Protein AF-A0A150MU20-F1 (afdb_monomer)

Foldseek 3Di:
DDDDDDDDDDDDDDDDPPPDPPDDDPDPDDDDDDDPPDLCQALLNLLCVLCDDDCPDQSVLQNVQLVVDPPQPSSDPDPVVNLVCCVVPVPSHPDVVSVVVSNVVSVLVVDPVND

Mean predicted aligned error: 13.93 Å

Sequence (115 aa):
MKKALVAYDGNTRGKKRLHKPFGAHYNSNKEKGKGWGNMEKTFYRYLLRFRYGHAEDPIVRFANGAYADHSFPKGSVDYEELSGYLELNGDYLESMAVFDELWEQFVYEASPRAR

pLDDT: mean 75.55, std 24.15, range [34.91, 98.31]

Nearest PDB structures (foldseek):
  2o6k-assembly2_B  TM=9.057E-01  e=4.247E-03  Staphylococcus aureus subsp. aureus MW2

Radius of gyration: 22.68 Å; Cα contacts (8 Å, |Δi|>4): 73; chains: 1; bounding box: 30×53×79 Å

Structure (mmCIF, N/CA/C/O backbone):
data_AF-A0A150MU20-F1
#
_entry.id   AF-A0A150MU20-F1
#
loop_
_atom_site.group_PDB
_atom_site.id
_atom_site.type_symbol
_atom_site.label_atom_id
_atom_site.label_alt_id
_atom_site.label_comp_id
_atom_site.label_asym_id
_atom_site.label_entity_id
_atom_site.label_seq_id
_atom_site.pdbx_PDB_ins_code
_atom_site.Cartn_x
_atom_site.Cartn_y
_atom_site.Cartn_z
_atom_site.occupancy
_atom_site.B_iso_or_equiv
_atom_site.auth_seq_id
_atom_site.auth_comp_id
_atom_site.auth_asym_id
_atom_site.auth_atom_id
_atom_site.pdbx_PDB_model_num
ATOM 1 N N . MET A 1 1 ? 10.312 -34.654 68.360 1.00 48.34 1 MET A N 1
ATOM 2 C CA . MET A 1 1 ? 11.066 -33.393 68.172 1.00 48.34 1 MET A CA 1
ATOM 3 C C . MET A 1 1 ? 10.520 -32.692 66.936 1.00 48.34 1 MET A C 1
ATOM 5 O O . MET A 1 1 ? 10.419 -33.331 65.900 1.00 48.34 1 MET A O 1
ATOM 9 N N . LYS A 1 2 ? 10.090 -31.432 67.062 1.00 41.69 2 LYS A N 1
ATOM 10 C CA . LYS A 1 2 ? 9.568 -30.608 65.960 1.00 41.69 2 LYS A CA 1
ATOM 11 C C . LYS A 1 2 ? 10.751 -30.024 65.173 1.00 41.69 2 LYS A C 1
ATOM 13 O O . LYS A 1 2 ? 11.633 -29.438 65.794 1.00 41.69 2 LYS A O 1
ATOM 18 N N . LYS A 1 3 ? 10.759 -30.141 63.843 1.00 47.22 3 LYS A N 1
ATOM 19 C CA . LYS A 1 3 ? 11.536 -29.263 62.951 1.00 47.22 3 LYS A CA 1
ATOM 20 C C . LYS A 1 3 ? 10.582 -28.606 61.960 1.00 47.22 3 LYS A C 1
ATOM 22 O O . LYS A 1 3 ? 9.650 -29.238 61.473 1.00 47.22 3 LYS A O 1
ATOM 27 N N . ALA A 1 4 ? 10.794 -27.309 61.796 1.00 41.81 4 ALA A N 1
ATOM 28 C CA . ALA A 1 4 ? 9.933 -26.350 61.134 1.00 41.81 4 ALA A CA 1
ATOM 29 C C . ALA A 1 4 ? 10.277 -26.171 59.644 1.00 41.81 4 ALA A C 1
ATOM 31 O O . ALA A 1 4 ? 11.381 -26.496 59.218 1.00 41.81 4 ALA A O 1
ATOM 32 N N . LEU A 1 5 ? 9.280 -25.632 58.932 1.00 46.88 5 LEU A N 1
ATOM 33 C CA . LEU A 1 5 ? 9.270 -24.857 57.682 1.00 46.88 5 LEU A CA 1
ATOM 34 C C . LEU A 1 5 ? 10.549 -24.759 56.833 1.00 46.88 5 LEU A C 1
ATOM 36 O O . LEU A 1 5 ? 11.527 -24.165 57.273 1.00 46.88 5 LEU A O 1
ATOM 40 N N . VAL A 1 6 ? 10.399 -25.075 55.538 1.00 47.00 6 VAL A N 1
ATOM 41 C CA . VAL A 1 6 ? 10.769 -24.176 54.426 1.00 47.00 6 VAL A CA 1
ATOM 42 C C . VAL A 1 6 ? 9.691 -24.277 53.333 1.00 47.00 6 VAL A C 1
ATOM 44 O O . VAL A 1 6 ? 9.186 -25.360 53.047 1.00 47.00 6 VAL A O 1
ATOM 47 N N . ALA A 1 7 ? 9.306 -23.120 52.795 1.00 44.34 7 ALA A N 1
ATOM 48 C CA . ALA A 1 7 ? 8.291 -22.890 51.769 1.00 44.34 7 ALA A CA 1
ATOM 49 C C . ALA A 1 7 ? 8.911 -22.687 50.363 1.00 44.34 7 ALA A C 1
ATOM 51 O O . ALA A 1 7 ? 10.126 -22.542 50.259 1.00 44.34 7 ALA A O 1
ATOM 52 N N . TYR A 1 8 ? 8.029 -22.551 49.354 1.00 34.91 8 TYR A N 1
ATOM 53 C CA . TYR A 1 8 ? 8.233 -22.178 47.931 1.00 34.91 8 TYR A CA 1
ATOM 54 C C . TYR A 1 8 ? 8.807 -23.248 46.994 1.00 34.91 8 TYR A C 1
ATOM 56 O O . TYR A 1 8 ? 9.685 -24.005 47.379 1.00 34.91 8 TYR A O 1
ATOM 64 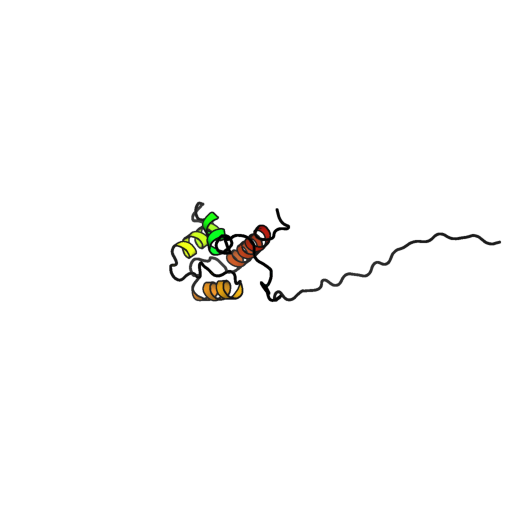N N . ASP A 1 9 ? 8.485 -23.307 45.700 1.00 46.94 9 ASP A N 1
ATOM 65 C CA . ASP A 1 9 ? 7.345 -22.991 44.805 1.00 46.94 9 ASP A CA 1
ATOM 66 C C . ASP A 1 9 ? 7.787 -23.604 43.455 1.00 46.94 9 ASP A C 1
ATOM 68 O O . ASP A 1 9 ? 8.983 -23.654 43.164 1.00 46.94 9 ASP A O 1
ATOM 72 N N . GLY A 1 10 ? 6.870 -24.112 42.635 1.00 40.47 10 GLY A N 1
ATOM 73 C CA . GLY A 1 10 ? 7.233 -24.748 41.368 1.00 40.47 10 GLY A CA 1
ATOM 74 C C . GLY A 1 10 ? 6.058 -25.204 40.514 1.00 40.47 10 GLY A C 1
ATOM 75 O O . GLY A 1 10 ? 6.081 -26.299 39.959 1.00 40.47 10 GLY A O 1
ATOM 76 N N . ASN A 1 11 ? 5.010 -24.387 40.401 1.00 43.25 11 ASN A N 1
ATOM 77 C CA . ASN A 1 11 ? 3.914 -24.618 39.460 1.00 43.25 11 ASN A CA 1
ATOM 78 C C . ASN A 1 11 ? 4.355 -24.339 38.005 1.00 43.25 11 ASN A C 1
ATOM 80 O O . ASN A 1 11 ? 4.277 -23.204 37.536 1.00 43.25 11 ASN A O 1
ATOM 84 N N . THR A 1 12 ? 4.758 -25.365 37.249 1.00 50.03 12 THR A N 1
ATOM 85 C CA . THR A 1 12 ? 4.950 -25.274 35.787 1.00 50.03 12 THR A CA 1
ATOM 86 C C . THR A 1 12 ? 3.716 -25.789 35.038 1.00 50.03 12 THR A C 1
ATOM 88 O O . THR A 1 12 ? 3.676 -26.889 34.494 1.00 50.03 12 THR A O 1
ATOM 91 N N . ARG A 1 13 ? 2.668 -24.957 34.969 1.00 44.56 13 ARG A N 1
ATOM 92 C CA . ARG A 1 13 ? 1.575 -25.157 34.002 1.00 44.56 13 ARG A CA 1
ATOM 93 C C . ARG A 1 13 ? 2.071 -24.833 32.596 1.00 44.56 13 ARG A C 1
ATOM 95 O O . ARG A 1 13 ? 2.351 -23.676 32.282 1.00 44.56 13 ARG A O 1
ATOM 102 N N . GLY A 1 14 ? 2.111 -25.859 31.747 1.00 46.97 14 GLY A N 1
ATOM 103 C CA . GLY A 1 14 ? 2.273 -25.726 30.304 1.00 46.97 14 GLY A CA 1
ATOM 104 C C . GLY A 1 14 ? 1.255 -24.740 29.730 1.00 46.97 14 GLY A C 1
ATOM 105 O O . GLY A 1 14 ? 0.041 -24.937 29.824 1.00 46.97 14 GLY A O 1
ATOM 106 N N . LYS A 1 15 ? 1.752 -23.649 29.146 1.00 50.53 15 LYS A N 1
ATOM 107 C CA . LYS A 1 15 ? 0.921 -22.671 28.448 1.00 50.53 15 LYS A CA 1
ATOM 108 C C . LYS A 1 15 ? 0.600 -23.214 27.057 1.00 50.53 15 LYS A C 1
ATOM 110 O O . LYS A 1 15 ? 1.450 -23.214 26.171 1.00 50.53 15 LYS A O 1
ATOM 115 N N . LYS A 1 16 ? -0.646 -23.662 26.871 1.00 50.94 16 LYS A N 1
ATOM 116 C CA . LYS A 1 16 ? -1.263 -23.823 25.548 1.00 50.94 16 LYS A CA 1
ATOM 117 C C . LYS A 1 16 ? -1.121 -22.496 24.793 1.00 50.94 16 LYS A C 1
ATOM 119 O O . LYS A 1 16 ? -1.538 -21.457 25.306 1.00 50.94 16 LYS A O 1
ATOM 124 N N . ARG A 1 17 ? -0.522 -22.524 23.599 1.00 44.69 17 ARG A N 1
ATOM 125 C CA . ARG A 1 17 ? -0.502 -21.381 22.678 1.00 44.69 17 ARG A CA 1
ATOM 126 C C . ARG A 1 17 ? -1.947 -21.120 22.253 1.00 44.69 17 ARG A C 1
ATOM 128 O O . ARG A 1 17 ? -2.526 -21.898 21.503 1.00 44.69 17 ARG A O 1
ATOM 135 N N . LEU A 1 18 ? -2.540 -20.071 22.811 1.00 46.19 18 LEU A N 1
ATOM 136 C CA . LEU A 1 18 ? -3.849 -19.575 22.418 1.00 46.19 18 LEU A CA 1
ATOM 137 C C . LEU A 1 18 ? -3.693 -18.942 21.032 1.00 46.19 18 LEU A C 1
ATOM 139 O O . LEU A 1 18 ? -3.162 -17.839 20.917 1.00 46.19 18 LEU A O 1
ATOM 143 N N . HIS A 1 19 ? -4.115 -19.658 19.993 1.00 42.25 19 HIS A N 1
ATOM 144 C CA . HIS A 1 19 ? -4.378 -19.058 18.691 1.00 42.25 19 HIS A CA 1
ATOM 145 C C . HIS A 1 19 ? -5.522 -18.061 18.915 1.00 42.25 19 HIS A C 1
ATOM 147 O O . HIS A 1 19 ? -6.640 -18.460 19.243 1.00 42.25 19 HIS A O 1
ATOM 153 N N . LYS A 1 20 ? -5.220 -16.762 18.877 1.00 49.78 20 LYS A N 1
ATOM 154 C CA . LYS A 1 20 ? -6.259 -15.732 18.887 1.00 49.78 20 LYS A CA 1
ATOM 155 C C . LYS A 1 20 ? -6.759 -15.579 17.450 1.00 49.78 20 LYS A C 1
ATOM 157 O O . LYS A 1 20 ? -5.913 -15.490 16.564 1.00 49.78 20 LYS A O 1
ATOM 162 N N . PRO A 1 21 ? -8.076 -15.537 17.203 1.00 37.66 21 PRO A N 1
ATOM 163 C CA . PRO A 1 21 ? -8.575 -15.126 15.901 1.00 37.66 21 PRO A CA 1
ATOM 164 C C . PRO A 1 21 ? -8.186 -13.658 15.675 1.00 37.66 21 PRO A C 1
ATOM 166 O O . PRO A 1 21 ? -8.439 -12.804 16.530 1.00 37.66 21 PRO A O 1
ATOM 169 N N . PHE A 1 22 ? -7.515 -13.387 14.556 1.00 44.16 22 PHE A N 1
ATOM 170 C CA . PHE A 1 22 ? -7.355 -12.038 14.018 1.00 44.16 22 PHE A CA 1
ATOM 171 C C . PHE A 1 22 ? -8.752 -11.572 13.597 1.00 44.16 22 PHE A C 1
ATOM 173 O O . PHE A 1 22 ? -9.378 -12.180 12.738 1.00 44.16 22 PHE A O 1
ATOM 180 N N . GLY A 1 23 ? -9.295 -10.601 14.323 1.00 44.91 23 GLY A N 1
ATOM 181 C CA . GLY A 1 23 ? -10.704 -10.222 14.231 1.00 44.91 23 GLY A CA 1
ATOM 182 C C . GLY A 1 23 ? -11.186 -9.607 15.538 1.00 44.91 23 GLY A C 1
ATOM 183 O O . GLY A 1 23 ? -12.144 -10.073 16.150 1.00 44.91 23 GLY A O 1
ATOM 184 N N . ALA A 1 24 ? -10.471 -8.594 16.027 1.00 36.78 24 ALA A N 1
ATOM 185 C CA . ALA A 1 24 ? -10.960 -7.745 17.102 1.00 36.78 24 ALA A CA 1
ATOM 186 C C . ALA A 1 24 ? -11.355 -6.411 16.474 1.00 36.78 24 ALA A C 1
ATOM 188 O O . ALA A 1 24 ? -10.493 -5.600 16.150 1.00 36.78 24 ALA A O 1
ATOM 189 N N . HIS A 1 25 ? -12.663 -6.230 16.290 1.00 38.69 25 HIS A N 1
ATOM 190 C CA . HIS A 1 25 ? -13.301 -4.995 15.851 1.00 38.69 25 HIS A CA 1
ATOM 191 C C . HIS A 1 25 ? -12.607 -3.758 16.434 1.00 38.69 25 HIS A C 1
ATOM 193 O O . HIS A 1 25 ? -12.617 -3.537 17.651 1.00 38.69 25 HIS A O 1
ATOM 199 N N . TYR A 1 26 ? -12.026 -2.934 15.563 1.00 40.06 26 TYR A N 1
ATOM 200 C CA . TYR A 1 26 ? -11.481 -1.645 15.958 1.00 40.06 26 TYR A CA 1
ATOM 201 C C . TYR A 1 26 ? -12.642 -0.667 16.183 1.00 40.06 26 TYR A C 1
ATOM 203 O O . TYR A 1 26 ? -13.142 -0.035 15.257 1.00 40.06 26 TYR A O 1
ATOM 211 N N . ASN A 1 27 ? -13.116 -0.564 17.426 1.00 40.38 27 ASN A N 1
ATOM 212 C CA . ASN A 1 27 ? -14.103 0.442 17.816 1.00 40.38 27 ASN A CA 1
ATOM 213 C C . ASN A 1 27 ? -13.389 1.755 18.181 1.00 40.38 27 ASN A C 1
ATOM 215 O O . ASN A 1 27 ? -12.827 1.901 19.269 1.00 40.38 27 ASN A O 1
ATOM 219 N N . SER A 1 28 ? -13.407 2.704 17.248 1.00 44.38 28 SER A N 1
ATOM 220 C CA . SER A 1 28 ? -12.776 4.023 17.316 1.00 44.38 28 SER A CA 1
ATOM 221 C C . SER A 1 28 ? -13.659 5.071 18.007 1.00 44.38 28 SER A C 1
ATOM 223 O O . SER A 1 28 ? -13.949 6.123 17.449 1.00 44.38 28 SER A O 1
ATOM 225 N N . ASN A 1 29 ? -14.059 4.837 19.257 1.00 44.81 29 ASN A N 1
ATOM 226 C CA . ASN A 1 29 ? -14.665 5.893 20.074 1.00 44.81 29 ASN A CA 1
ATOM 227 C C . ASN A 1 29 ? -13.743 6.282 21.230 1.00 44.81 29 ASN A C 1
ATOM 229 O O . ASN A 1 29 ? -13.821 5.704 22.311 1.00 44.81 29 ASN A O 1
ATOM 233 N N . LYS A 1 30 ? -12.882 7.288 20.997 1.00 41.81 30 LYS A N 1
ATOM 234 C CA . LYS A 1 30 ? -12.317 8.148 22.051 1.00 41.81 30 LYS A CA 1
ATOM 235 C C . LYS A 1 30 ? -11.747 9.473 21.511 1.00 41.81 30 LYS A C 1
ATOM 237 O O . LYS A 1 30 ? -10.659 9.535 20.959 1.00 41.81 30 LYS A O 1
ATOM 242 N N . GLU A 1 31 ? -12.556 10.515 21.700 1.00 44.16 31 GLU A N 1
ATOM 243 C CA . GLU A 1 31 ? -12.204 11.814 22.303 1.00 44.16 31 GLU A CA 1
ATOM 244 C C . GLU A 1 31 ? -11.119 12.716 21.666 1.00 44.16 31 GLU A C 1
ATOM 246 O O . GLU A 1 31 ? -9.929 12.637 21.942 1.00 44.16 31 GLU A O 1
ATOM 251 N N . LYS A 1 32 ? -11.629 13.670 20.871 1.00 50.50 32 LYS A N 1
ATOM 252 C CA . LYS A 1 32 ? -11.384 15.132 20.848 1.00 50.50 32 LYS A CA 1
ATOM 253 C C . LYS A 1 32 ? -10.052 15.691 21.392 1.00 50.50 32 LYS A C 1
ATOM 255 O O . LYS A 1 32 ? -9.841 15.761 22.596 1.00 50.50 32 LYS A O 1
ATOM 260 N N . GLY A 1 33 ? -9.299 16.354 20.505 1.00 36.38 33 GLY A N 1
ATOM 261 C CA . GLY A 1 33 ? -8.325 17.384 20.890 1.00 36.38 33 GLY A CA 1
ATOM 262 C C . GLY A 1 33 ? -7.323 17.760 19.795 1.00 36.38 33 GLY A C 1
ATOM 263 O O . GLY A 1 33 ? -6.241 17.199 19.760 1.00 36.38 33 GLY A O 1
ATOM 264 N N . LYS A 1 34 ? -7.667 18.766 18.975 1.00 40.97 34 LYS A N 1
ATOM 265 C CA . LYS A 1 34 ? -6.852 19.415 17.920 1.00 40.97 34 LYS A CA 1
ATOM 266 C C . LYS A 1 34 ? -6.572 18.577 16.662 1.00 40.97 34 LYS A C 1
ATOM 268 O O . LYS A 1 34 ? -5.972 17.511 16.690 1.00 40.97 34 LYS A O 1
ATOM 273 N N . GLY A 1 35 ? -7.055 19.104 15.536 1.00 42.59 35 GLY A N 1
ATOM 274 C CA . GLY A 1 35 ? -7.029 18.457 14.234 1.00 42.59 35 GLY A CA 1
ATOM 275 C C . GLY A 1 35 ? -5.634 18.397 13.637 1.00 42.59 35 GLY A C 1
ATOM 276 O O . GLY A 1 35 ? -5.026 19.441 13.470 1.00 42.59 35 GLY A O 1
ATOM 277 N N . TRP A 1 36 ? -5.186 17.173 13.357 1.00 37.06 36 TRP A N 1
ATOM 278 C CA . TRP A 1 36 ? -4.882 16.624 12.027 1.00 37.06 36 TRP A CA 1
ATOM 279 C C . TRP A 1 36 ? -5.323 15.148 12.095 1.00 37.06 36 TRP A C 1
ATOM 281 O O . TRP A 1 36 ? -4.586 14.271 12.532 1.00 37.06 36 TRP A O 1
ATOM 291 N N . GLY A 1 37 ? -6.612 14.891 11.850 1.00 44.22 37 GLY A N 1
ATOM 292 C CA . GLY A 1 37 ? -7.232 13.586 12.098 1.00 44.22 37 GLY A CA 1
ATOM 293 C C . GLY A 1 37 ? -6.908 12.569 11.005 1.00 44.22 37 GLY A C 1
ATOM 294 O O . GLY A 1 37 ? -7.221 12.821 9.849 1.00 44.22 37 GLY A O 1
ATOM 295 N N . ASN A 1 38 ? -6.332 11.426 11.393 1.00 55.19 38 ASN A N 1
ATOM 296 C CA . ASN A 1 38 ? -6.305 10.113 10.716 1.00 55.19 38 ASN A CA 1
ATOM 297 C C . ASN A 1 38 ? -5.739 10.000 9.282 1.00 55.19 38 ASN A C 1
ATOM 299 O O . ASN A 1 38 ? -5.319 8.916 8.895 1.00 55.19 38 ASN A O 1
ATOM 303 N N . MET A 1 39 ? -5.646 11.080 8.507 1.00 48.75 39 MET A N 1
ATOM 304 C CA . MET A 1 39 ? -5.109 11.074 7.148 1.00 48.75 39 MET A CA 1
ATOM 305 C C . MET A 1 39 ? -3.610 10.772 7.119 1.00 48.75 39 MET A C 1
ATOM 307 O O . MET A 1 39 ? -3.163 10.058 6.233 1.00 48.75 39 MET A O 1
ATOM 311 N N . GLU A 1 40 ? -2.821 11.254 8.077 1.00 56.03 40 GLU A N 1
ATOM 312 C CA . GLU A 1 40 ? -1.365 11.031 8.091 1.00 56.03 40 GLU A CA 1
ATOM 313 C C . GLU A 1 40 ? -0.958 9.570 8.342 1.00 56.03 40 GLU A C 1
ATOM 315 O O . GLU A 1 40 ? 0.197 9.214 8.132 1.00 56.03 40 GLU A O 1
ATOM 320 N N . LYS A 1 41 ? -1.901 8.712 8.750 1.00 73.62 41 LYS A N 1
ATOM 321 C CA . LYS A 1 41 ? -1.657 7.309 9.097 1.00 73.62 41 LYS A CA 1
ATOM 322 C C . LYS A 1 41 ? -2.443 6.341 8.212 1.00 73.62 41 LYS A C 1
ATOM 324 O O . LYS A 1 41 ? -2.936 5.344 8.718 1.00 73.62 41 LYS A O 1
ATOM 329 N N . THR A 1 42 ? -2.615 6.625 6.921 1.00 91.75 42 THR A N 1
ATOM 330 C CA . THR A 1 42 ? -3.128 5.595 6.001 1.00 91.75 42 THR A CA 1
ATOM 331 C C . THR A 1 42 ? -1.997 4.679 5.556 1.00 91.75 42 THR A C 1
ATOM 333 O O . THR A 1 42 ? -0.852 5.122 5.401 1.00 91.75 42 THR A O 1
ATOM 336 N N . PHE A 1 43 ? -2.324 3.414 5.295 1.00 95.00 43 PHE A N 1
ATOM 337 C CA . PHE A 1 43 ? -1.365 2.460 4.742 1.00 95.00 43 PHE A CA 1
ATOM 338 C C . PHE A 1 43 ? -0.786 2.951 3.409 1.00 95.00 43 PHE A C 1
ATOM 340 O O . PHE A 1 43 ? 0.411 2.839 3.168 1.00 95.00 43 PHE A O 1
ATOM 347 N N . TYR A 1 44 ? -1.597 3.618 2.582 1.00 96.06 44 TYR A N 1
ATOM 348 C CA . TYR A 1 44 ? -1.119 4.233 1.343 1.00 96.06 44 TYR A CA 1
ATOM 349 C C . TYR A 1 44 ? 0.039 5.213 1.578 1.00 96.06 44 TYR A C 1
ATOM 351 O O . TYR A 1 44 ? 1.079 5.114 0.934 1.00 96.06 44 TYR A O 1
ATOM 359 N N . ARG A 1 45 ? -0.091 6.144 2.532 1.00 93.06 45 ARG A N 1
ATOM 360 C CA . ARG A 1 45 ? 0.994 7.091 2.851 1.00 93.06 45 ARG A CA 1
ATOM 361 C C . ARG A 1 45 ? 2.234 6.390 3.398 1.00 93.06 45 ARG A C 1
ATOM 363 O O . ARG A 1 45 ? 3.342 6.784 3.044 1.00 93.06 45 ARG A O 1
ATOM 370 N N . TYR A 1 46 ? 2.047 5.365 4.228 1.00 94.56 46 TYR A N 1
ATOM 371 C CA . TYR A 1 46 ? 3.133 4.515 4.715 1.00 94.56 46 TYR A CA 1
ATOM 372 C C . TYR A 1 46 ? 3.901 3.868 3.554 1.00 94.56 46 TYR A C 1
ATOM 374 O O . TYR A 1 46 ? 5.133 3.929 3.518 1.00 94.56 46 TYR A O 1
ATOM 382 N N . LEU A 1 47 ? 3.166 3.331 2.579 1.00 95.00 47 LEU A N 1
ATOM 383 C CA . LEU A 1 47 ? 3.690 2.658 1.398 1.00 95.00 47 LEU A CA 1
ATOM 384 C C . LEU A 1 47 ? 4.481 3.606 0.477 1.00 95.00 47 LEU A C 1
ATOM 386 O O . LEU A 1 47 ? 5.511 3.223 -0.074 1.00 95.00 47 LEU A O 1
ATOM 390 N N . LEU A 1 48 ? 4.080 4.879 0.361 1.00 94.44 48 LEU A N 1
ATOM 391 C CA . LEU A 1 48 ? 4.784 5.857 -0.486 1.00 94.44 48 LEU A CA 1
ATOM 392 C C . LEU A 1 48 ? 6.242 6.124 -0.0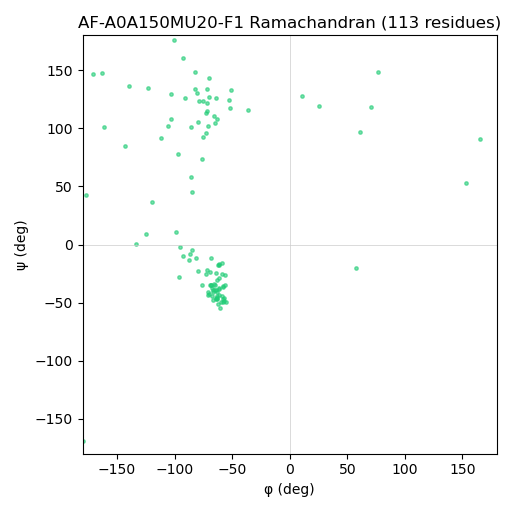68 1.00 94.44 48 LEU A C 1
ATOM 394 O O . LEU A 1 48 ? 7.014 6.635 -0.882 1.00 94.44 48 LEU A O 1
ATOM 398 N N . ARG A 1 49 ? 6.640 5.769 1.161 1.00 94.00 49 ARG A N 1
ATOM 399 C CA . ARG A 1 49 ? 8.029 5.896 1.640 1.00 94.00 49 ARG A CA 1
ATOM 400 C C . ARG A 1 49 ? 9.001 5.000 0.869 1.00 94.00 49 ARG A C 1
ATOM 402 O O . ARG A 1 49 ? 10.178 5.330 0.782 1.00 94.00 49 ARG A O 1
ATOM 409 N N . PHE A 1 50 ? 8.508 3.914 0.278 1.00 94.69 50 PHE A N 1
ATOM 410 C CA . PHE A 1 50 ? 9.323 2.894 -0.385 1.00 94.69 50 PHE A CA 1
ATOM 411 C C . PHE A 1 50 ? 9.396 3.056 -1.909 1.00 94.69 50 PHE A C 1
ATOM 413 O O . PHE A 1 50 ? 9.873 2.175 -2.612 1.00 94.69 50 PHE A O 1
ATOM 420 N N . ARG A 1 51 ? 8.923 4.178 -2.462 1.00 93.25 51 ARG A N 1
ATOM 421 C CA . ARG A 1 51 ? 8.891 4.385 -3.922 1.00 93.25 51 ARG A CA 1
ATOM 422 C C . ARG A 1 51 ? 10.260 4.561 -4.566 1.00 93.25 51 ARG A C 1
ATOM 424 O O . ARG A 1 51 ? 10.398 4.344 -5.769 1.00 93.25 51 ARG A O 1
ATOM 431 N N . TYR A 1 52 ? 11.242 4.984 -3.781 1.00 87.75 52 TYR A N 1
ATOM 432 C CA . TYR A 1 52 ? 12.601 5.222 -4.241 1.00 87.75 52 TYR A CA 1
ATOM 433 C C . TYR A 1 52 ? 13.478 4.060 -3.780 1.00 87.75 52 TYR A C 1
ATOM 435 O O . TYR A 1 52 ? 13.765 3.923 -2.595 1.00 87.75 52 TYR A O 1
ATOM 443 N N . GLY A 1 53 ? 13.877 3.217 -4.726 1.00 89.12 53 GLY A N 1
ATOM 444 C CA . GLY A 1 53 ? 14.686 2.031 -4.478 1.00 89.12 53 GLY A CA 1
ATOM 445 C C . GLY A 1 53 ? 14.978 1.290 -5.778 1.00 89.12 53 GLY A C 1
ATOM 446 O O . GLY A 1 53 ? 14.738 1.810 -6.870 1.00 89.12 53 GLY A O 1
ATOM 447 N N . HIS A 1 54 ? 15.510 0.077 -5.668 1.00 88.50 54 HIS A N 1
ATOM 448 C CA . HIS A 1 54 ? 15.755 -0.763 -6.835 1.00 88.50 54 HIS A CA 1
ATOM 449 C C . HIS A 1 54 ? 14.430 -1.281 -7.403 1.00 88.50 54 HIS A C 1
ATOM 451 O O . HIS A 1 54 ? 13.598 -1.785 -6.660 1.00 88.50 54 HIS A O 1
ATOM 457 N N . ALA A 1 55 ? 14.247 -1.198 -8.724 1.00 83.56 55 ALA A N 1
ATOM 458 C CA . ALA A 1 55 ? 13.018 -1.651 -9.387 1.00 83.56 55 ALA A CA 1
ATOM 459 C C . ALA A 1 55 ? 12.752 -3.163 -9.233 1.00 83.56 55 ALA A C 1
ATOM 461 O O . ALA A 1 55 ? 11.626 -3.610 -9.432 1.00 83.56 55 ALA A O 1
ATOM 462 N N . GLU A 1 56 ? 13.780 -3.934 -8.865 1.00 87.88 56 GLU A N 1
ATOM 463 C CA . GLU A 1 56 ? 13.659 -5.366 -8.591 1.00 87.88 56 GLU A CA 1
ATOM 464 C C . GLU A 1 56 ? 13.130 -5.694 -7.191 1.00 87.88 56 GLU A C 1
ATOM 466 O O . GLU A 1 56 ? 12.796 -6.844 -6.916 1.00 87.88 56 GLU A O 1
ATOM 471 N N . ASP A 1 57 ? 13.054 -4.701 -6.304 1.00 94.06 57 ASP A N 1
ATOM 472 C CA . ASP A 1 57 ? 12.540 -4.883 -4.954 1.00 94.06 57 ASP A CA 1
ATOM 473 C C . ASP A 1 57 ? 10.998 -4.989 -4.990 1.00 94.06 57 ASP A C 1
ATOM 475 O O . ASP A 1 57 ? 10.331 -4.063 -5.477 1.00 94.06 57 ASP A O 1
ATOM 479 N N . PRO A 1 58 ? 10.408 -6.083 -4.469 1.00 95.25 58 PRO A N 1
ATOM 480 C CA . PRO 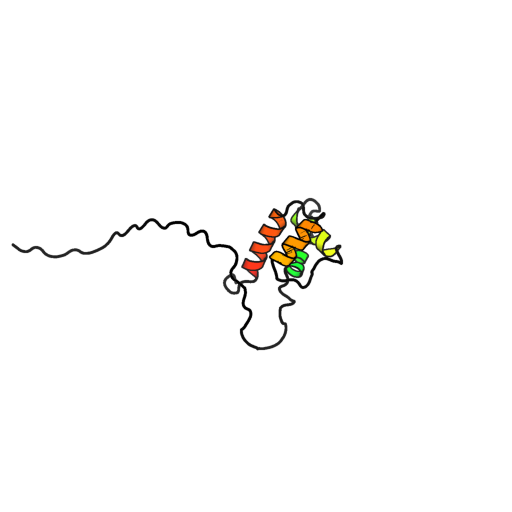A 1 58 ? 8.959 -6.280 -4.450 1.00 95.25 58 PRO A CA 1
ATOM 481 C C . PRO A 1 58 ? 8.198 -5.139 -3.757 1.00 95.25 58 PRO A C 1
ATOM 483 O O . PRO A 1 58 ? 7.107 -4.768 -4.193 1.00 95.25 58 PRO A O 1
ATOM 486 N N . ILE A 1 59 ? 8.779 -4.536 -2.715 1.00 95.75 59 ILE A N 1
ATOM 487 C CA . ILE A 1 59 ? 8.174 -3.424 -1.970 1.00 95.75 59 ILE A CA 1
ATOM 488 C C . ILE A 1 59 ? 8.174 -2.157 -2.830 1.00 95.75 59 ILE A C 1
ATOM 490 O O . ILE A 1 59 ? 7.183 -1.425 -2.866 1.00 95.75 59 ILE A O 1
ATOM 494 N N . VAL A 1 60 ? 9.261 -1.904 -3.564 1.00 95.94 60 VAL A N 1
ATOM 495 C CA . VAL A 1 60 ? 9.369 -0.752 -4.475 1.00 95.94 60 VAL A CA 1
ATOM 496 C C . VAL A 1 60 ? 8.388 -0.895 -5.638 1.00 95.94 60 VAL A C 1
ATOM 498 O O . VAL A 1 60 ? 7.734 0.085 -6.013 1.00 95.94 60 VAL A O 1
ATOM 501 N N . ARG A 1 61 ? 8.246 -2.107 -6.194 1.00 96.25 61 ARG A N 1
ATOM 502 C CA . ARG A 1 61 ? 7.242 -2.413 -7.226 1.00 96.25 61 ARG A CA 1
ATOM 503 C C . ARG A 1 61 ? 5.831 -2.161 -6.716 1.00 96.25 61 ARG A C 1
ATOM 505 O O . ARG A 1 61 ? 5.094 -1.410 -7.352 1.00 96.25 61 ARG A O 1
ATOM 512 N N . PHE A 1 62 ? 5.496 -2.684 -5.539 1.00 97.50 62 PHE A N 1
ATOM 513 C CA . PHE A 1 62 ? 4.199 -2.450 -4.914 1.00 97.50 62 PHE A CA 1
ATOM 514 C C . PHE A 1 62 ? 3.939 -0.953 -4.694 1.00 97.50 62 PHE A C 1
ATOM 516 O O . PHE A 1 62 ? 2.911 -0.425 -5.118 1.00 97.50 62 PHE A O 1
ATOM 523 N N . ALA A 1 63 ? 4.889 -0.232 -4.099 1.00 97.12 63 ALA A N 1
ATOM 524 C CA . ALA A 1 63 ? 4.719 1.183 -3.798 1.00 97.12 63 ALA A CA 1
ATOM 525 C C . ALA A 1 63 ? 4.510 2.044 -5.051 1.00 97.12 63 ALA A C 1
ATOM 527 O O . ALA A 1 63 ? 3.707 2.980 -5.038 1.00 97.12 63 ALA A O 1
ATOM 528 N N . ASN A 1 64 ? 5.213 1.734 -6.140 1.00 97.25 64 ASN A N 1
ATOM 529 C CA . ASN A 1 64 ? 5.032 2.434 -7.407 1.00 97.25 64 ASN A CA 1
ATOM 530 C C . ASN A 1 64 ? 3.752 2.009 -8.139 1.00 97.25 64 ASN A C 1
ATOM 532 O O . ASN A 1 64 ? 3.093 2.870 -8.721 1.00 97.25 64 ASN A O 1
ATOM 536 N N . GLY A 1 65 ? 3.359 0.737 -8.050 1.00 97.25 65 GLY A N 1
ATOM 537 C CA . GLY A 1 65 ? 2.093 0.228 -8.574 1.00 97.25 65 GLY A CA 1
ATOM 538 C C . GLY A 1 65 ? 0.885 0.899 -7.926 1.00 97.25 65 GLY A C 1
ATOM 539 O O . GLY A 1 65 ? 0.099 1.544 -8.613 1.00 97.25 65 GLY A O 1
ATOM 540 N N . ALA A 1 66 ? 0.807 0.880 -6.594 1.00 96.94 66 ALA A N 1
ATOM 541 C CA . ALA A 1 66 ? -0.259 1.545 -5.842 1.00 96.94 66 ALA A CA 1
ATOM 542 C C . ALA A 1 66 ? -0.281 3.073 -6.050 1.00 96.94 66 ALA A C 1
ATOM 544 O O . ALA A 1 66 ? -1.332 3.706 -5.958 1.00 96.94 66 ALA A O 1
ATOM 545 N N . TYR A 1 67 ? 0.873 3.695 -6.324 1.00 96.88 67 TYR A N 1
ATOM 546 C CA . TYR A 1 67 ? 0.940 5.117 -6.671 1.00 96.88 67 TYR A CA 1
ATOM 547 C C . TYR A 1 67 ? 0.362 5.412 -8.063 1.00 96.88 67 TYR A C 1
ATOM 549 O O . TYR A 1 67 ? -0.352 6.405 -8.227 1.00 96.88 67 TYR A O 1
ATOM 557 N N . ALA A 1 68 ? 0.688 4.577 -9.054 1.00 97.12 68 ALA A N 1
ATOM 558 C CA . ALA A 1 68 ? 0.200 4.705 -10.427 1.00 97.12 68 ALA A CA 1
ATOM 559 C C . ALA A 1 68 ? -1.282 4.315 -10.563 1.00 97.12 68 ALA A C 1
ATOM 561 O O . ALA A 1 68 ? -1.982 4.819 -11.447 1.00 97.12 68 ALA A O 1
ATOM 562 N N . ASP A 1 69 ? -1.772 3.462 -9.667 1.00 97.44 69 ASP A N 1
ATOM 563 C CA . ASP A 1 69 ? -3.170 3.083 -9.576 1.00 97.44 69 ASP A CA 1
ATOM 564 C C . ASP A 1 69 ? -4.023 4.231 -8.996 1.00 97.44 69 ASP A C 1
ATOM 566 O O . ASP A 1 69 ? -3.907 4.672 -7.845 1.00 97.44 69 ASP A O 1
ATOM 570 N N . HIS A 1 70 ? -4.898 4.769 -9.843 1.00 95.81 70 HIS A N 1
ATOM 571 C CA . HIS A 1 70 ? -5.803 5.853 -9.472 1.00 95.81 70 HIS A CA 1
ATOM 572 C C . HIS A 1 70 ? -7.019 5.352 -8.687 1.00 95.81 70 HIS A C 1
ATOM 574 O O . HIS A 1 70 ? -7.598 6.138 -7.936 1.00 95.81 70 HIS A O 1
ATOM 580 N N . SER A 1 71 ? -7.362 4.073 -8.840 1.00 96.88 71 SER A N 1
ATOM 581 C CA . SER A 1 71 ? -8.488 3.405 -8.189 1.00 96.88 71 SER A CA 1
ATOM 582 C C . SER A 1 71 ? -8.118 2.834 -6.821 1.00 96.88 71 SER A C 1
ATOM 584 O O . SER A 1 71 ? -9.015 2.530 -6.037 1.00 96.88 71 SER A O 1
ATOM 586 N N . PHE A 1 72 ? -6.819 2.748 -6.505 1.00 97.38 72 PHE A N 1
ATOM 587 C CA . PHE A 1 72 ? -6.341 2.289 -5.204 1.00 97.38 72 PHE A CA 1
ATOM 588 C C . PHE A 1 72 ? -7.043 3.044 -4.057 1.00 97.38 72 PHE A C 1
ATOM 590 O O . PHE A 1 72 ? -7.092 4.284 -4.085 1.00 97.38 72 PHE A O 1
ATOM 597 N N . PRO A 1 73 ? -7.550 2.360 -3.015 1.00 95.81 73 PRO A N 1
ATOM 598 C CA . PRO A 1 73 ? -8.287 2.997 -1.924 1.00 95.81 73 PRO A CA 1
ATOM 599 C C . PRO A 1 73 ? -7.343 3.728 -0.946 1.00 95.81 73 PRO A C 1
ATOM 601 O O . PRO A 1 73 ? -7.102 3.322 0.188 1.00 95.81 73 PRO A O 1
ATOM 604 N N . LYS A 1 74 ? -6.813 4.882 -1.378 1.00 94.81 74 LYS A N 1
ATOM 605 C CA . LYS A 1 74 ? -5.771 5.694 -0.700 1.00 94.81 74 LYS A CA 1
ATOM 606 C C . LYS A 1 74 ? -6.137 6.168 0.711 1.00 94.81 74 LYS A C 1
ATOM 608 O O . LYS A 1 74 ? -5.254 6.500 1.510 1.00 94.81 74 LYS A O 1
ATOM 613 N N . GLY A 1 75 ? -7.437 6.273 0.978 1.00 92.19 75 GLY A N 1
ATOM 614 C CA . GLY A 1 75 ? -7.999 6.687 2.260 1.00 92.19 75 GLY A CA 1
ATOM 615 C C . GLY A 1 75 ? -8.325 5.533 3.206 1.00 92.19 75 GLY A C 1
ATOM 616 O O . GLY A 1 75 ? -8.631 5.809 4.364 1.00 92.19 75 GLY A O 1
ATOM 617 N N . SER A 1 76 ? -8.267 4.281 2.737 1.00 92.88 76 SER A N 1
ATOM 618 C CA . SER A 1 76 ? -8.611 3.132 3.567 1.00 92.88 76 SER A CA 1
ATOM 619 C C . SER A 1 76 ? -7.566 2.907 4.662 1.00 92.88 76 SER A C 1
ATOM 621 O O . SER A 1 76 ? -6.360 3.131 4.493 1.00 92.88 76 SER A O 1
ATOM 623 N N . VAL 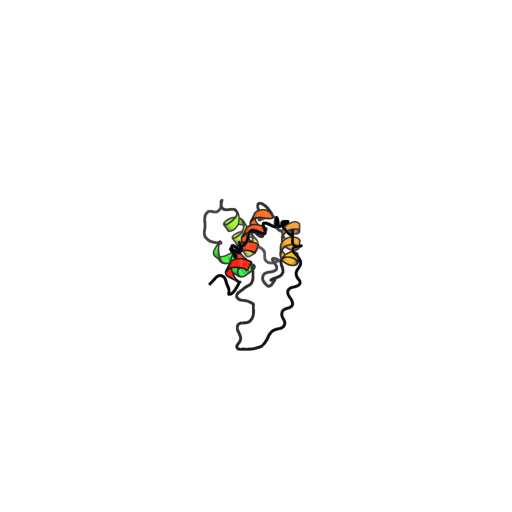A 1 77 ? -8.077 2.499 5.818 1.00 91.12 77 VAL A N 1
ATOM 624 C CA . VAL A 1 77 ? -7.323 2.088 7.009 1.00 91.12 77 VAL A CA 1
ATOM 625 C C . VAL A 1 77 ? -7.744 0.687 7.464 1.00 91.12 77 VAL A C 1
ATOM 627 O O . VAL A 1 77 ? -7.369 0.268 8.557 1.00 91.12 77 VAL A O 1
ATOM 630 N N . ASP A 1 78 ? -8.539 -0.004 6.647 1.00 93.62 78 ASP A N 1
ATOM 631 C CA . ASP A 1 78 ? -9.121 -1.313 6.920 1.00 93.62 78 ASP A CA 1
ATOM 632 C C . ASP A 1 78 ? -8.348 -2.386 6.145 1.00 93.62 78 ASP A C 1
ATOM 634 O O . ASP A 1 78 ? -8.073 -2.222 4.954 1.00 93.62 78 ASP A O 1
ATOM 638 N N . TYR A 1 79 ? -7.929 -3.447 6.839 1.00 95.94 79 TYR A N 1
ATOM 639 C CA . TYR A 1 79 ? -7.099 -4.489 6.233 1.00 95.94 79 TYR A CA 1
ATOM 640 C C . TYR A 1 79 ? -7.896 -5.261 5.186 1.00 95.94 79 TYR A C 1
ATOM 642 O O . TYR A 1 79 ? -7.392 -5.500 4.096 1.00 95.94 79 TYR A O 1
ATOM 650 N N . GLU A 1 80 ? -9.134 -5.617 5.514 1.00 97.25 80 GLU A N 1
ATOM 651 C CA . GLU A 1 80 ? -10.024 -6.431 4.699 1.00 97.25 80 GLU A CA 1
ATOM 652 C C . GLU A 1 80 ? -10.437 -5.712 3.407 1.00 97.25 80 GLU A C 1
ATOM 654 O O . GLU A 1 80 ? -10.487 -6.329 2.343 1.00 97.25 80 GLU A O 1
ATOM 659 N N . GLU A 1 81 ? -10.683 -4.401 3.465 1.00 96.44 81 GLU A N 1
ATOM 660 C CA . GLU A 1 81 ? -10.928 -3.588 2.269 1.00 96.44 81 GLU A CA 1
ATOM 661 C C . GLU A 1 81 ? -9.704 -3.560 1.340 1.00 96.44 81 GLU A C 1
ATOM 663 O O . GLU A 1 81 ? -9.829 -3.741 0.125 1.00 96.44 81 GLU A O 1
ATOM 668 N N . LEU A 1 82 ? -8.510 -3.347 1.901 1.00 97.25 82 LEU A N 1
ATOM 669 C CA . LEU A 1 82 ? -7.271 -3.275 1.127 1.00 97.25 82 LEU A CA 1
ATOM 670 C C . LEU A 1 82 ? -6.858 -4.636 0.563 1.00 97.25 82 LEU A C 1
ATOM 672 O O . LEU A 1 82 ? -6.477 -4.707 -0.605 1.00 97.25 82 LEU A O 1
ATOM 676 N N . SER A 1 83 ? -6.955 -5.706 1.354 1.00 97.94 83 SER A N 1
ATOM 677 C CA . SER A 1 83 ? -6.632 -7.062 0.913 1.00 97.94 83 SER A CA 1
ATOM 678 C C . SER A 1 83 ? -7.579 -7.511 -0.195 1.00 97.94 83 SER A C 1
ATOM 680 O O . SER A 1 83 ? -7.111 -7.928 -1.250 1.00 97.94 83 SER A O 1
ATOM 682 N N . GLY A 1 84 ? -8.890 -7.307 -0.029 1.00 98.25 84 GLY A N 1
ATOM 683 C CA . GLY A 1 84 ? -9.877 -7.626 -1.059 1.00 98.25 84 GLY A CA 1
ATOM 684 C C . GLY A 1 84 ? -9.668 -6.833 -2.352 1.00 98.25 84 GLY A C 1
ATOM 685 O O . GLY A 1 84 ? -9.812 -7.378 -3.445 1.00 98.25 84 GLY A O 1
ATOM 686 N N . TYR A 1 85 ? -9.273 -5.558 -2.258 1.00 98.31 85 TYR A N 1
ATOM 687 C CA . TYR A 1 85 ? -8.909 -4.776 -3.442 1.00 98.31 85 TYR A CA 1
ATOM 688 C C . TYR A 1 85 ? -7.685 -5.359 -4.159 1.00 98.31 85 TYR A C 1
ATOM 690 O O . TYR A 1 85 ? -7.703 -5.494 -5.384 1.00 98.31 85 TYR A O 1
ATOM 698 N N . LEU A 1 86 ? -6.635 -5.695 -3.405 1.00 98.06 86 LEU A N 1
ATOM 699 C CA . LEU A 1 86 ? -5.367 -6.201 -3.934 1.00 98.06 86 LEU A CA 1
ATOM 700 C C . LEU A 1 86 ? -5.493 -7.602 -4.536 1.00 98.06 86 LEU A C 1
ATOM 702 O O . LEU A 1 86 ? -4.876 -7.865 -5.560 1.00 98.06 86 LEU A O 1
ATOM 706 N N . GLU A 1 87 ? -6.330 -8.474 -3.979 1.00 97.31 87 GLU A N 1
ATOM 707 C CA . GLU A 1 87 ? -6.602 -9.789 -4.573 1.00 97.31 87 GLU A CA 1
ATOM 708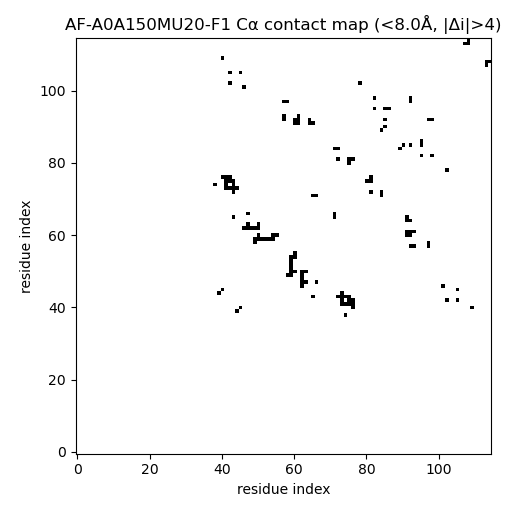 C C . GLU A 1 87 ? -7.271 -9.686 -5.952 1.00 97.31 87 GLU A C 1
ATOM 710 O O . GLU A 1 87 ? -7.074 -10.551 -6.803 1.00 97.31 87 GLU A O 1
ATOM 715 N N . LEU A 1 88 ? -8.060 -8.631 -6.177 1.00 97.06 88 LEU A N 1
ATOM 716 C CA . LEU A 1 88 ? -8.820 -8.436 -7.413 1.00 97.06 88 LEU A CA 1
ATOM 717 C C . LEU A 1 88 ? -8.118 -7.535 -8.441 1.00 97.06 88 LEU A C 1
ATOM 719 O O . LEU A 1 88 ? -8.392 -7.667 -9.630 1.00 97.06 88 LEU A O 1
ATOM 723 N N . ASN A 1 89 ? -7.271 -6.598 -7.999 1.00 95.75 89 ASN A N 1
ATOM 724 C CA . ASN A 1 89 ? -6.691 -5.544 -8.849 1.00 95.75 89 ASN A CA 1
ATOM 725 C C . ASN A 1 89 ? -5.170 -5.360 -8.656 1.00 95.75 89 ASN A C 1
ATOM 727 O O . ASN A 1 89 ? -4.569 -4.477 -9.267 1.00 95.75 89 ASN A O 1
ATOM 731 N N . GLY A 1 90 ? -4.536 -6.136 -7.776 1.00 92.50 90 GLY A N 1
ATOM 732 C CA . GLY A 1 90 ? -3.151 -5.952 -7.340 1.00 92.50 90 GLY A CA 1
ATOM 733 C C . GLY A 1 90 ? -2.102 -6.584 -8.251 1.00 92.50 90 GLY A C 1
ATOM 734 O O . GLY A 1 90 ? -1.157 -7.175 -7.744 1.00 92.50 90 GLY A O 1
ATOM 735 N N . ASP A 1 91 ? -2.207 -6.433 -9.572 1.00 94.88 91 ASP A N 1
ATOM 736 C CA . ASP A 1 91 ? -1.283 -7.054 -10.546 1.00 94.88 91 ASP A CA 1
ATOM 737 C C . ASP A 1 91 ? 0.183 -6.591 -10.396 1.00 94.88 91 ASP A C 1
ATOM 739 O O . ASP A 1 91 ? 1.111 -7.208 -10.916 1.00 94.88 91 ASP A O 1
ATOM 743 N N . TYR A 1 92 ? 0.407 -5.483 -9.687 1.00 94.69 92 TYR A N 1
ATOM 744 C CA . TYR A 1 92 ? 1.733 -4.960 -9.343 1.00 94.69 92 TYR A CA 1
ATOM 745 C C . TYR A 1 92 ? 2.335 -5.592 -8.076 1.00 94.69 92 TYR A C 1
ATOM 747 O O . TYR A 1 92 ? 3.454 -5.247 -7.685 1.00 94.69 92 TYR A O 1
ATOM 755 N N . LEU A 1 93 ? 1.581 -6.452 -7.391 1.00 94.56 93 LEU A N 1
ATOM 756 C CA . LEU A 1 93 ? 2.003 -7.166 -6.199 1.00 94.56 93 LEU A CA 1
ATOM 757 C C . LEU A 1 93 ? 2.615 -8.504 -6.620 1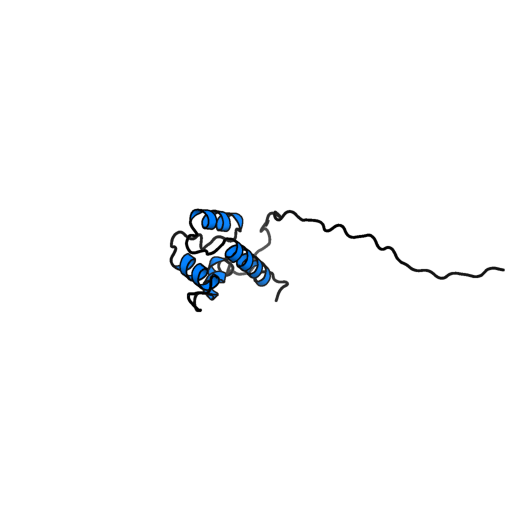.00 94.56 93 LEU A C 1
ATOM 759 O O . LEU A 1 93 ? 1.982 -9.300 -7.303 1.00 94.56 93 LEU A O 1
ATOM 763 N N . GLU A 1 94 ? 3.842 -8.784 -6.188 1.00 92.69 94 GLU A N 1
ATOM 764 C CA . GLU A 1 94 ? 4.472 -10.082 -6.471 1.00 92.69 94 GLU A CA 1
ATOM 765 C C . GLU A 1 94 ? 3.779 -11.232 -5.722 1.00 92.69 94 GLU A C 1
ATOM 767 O O . GLU A 1 94 ? 3.680 -12.350 -6.223 1.00 92.69 94 GLU A O 1
ATOM 772 N N . SER A 1 95 ? 3.297 -10.955 -4.509 1.00 96.38 95 SER A N 1
ATOM 773 C CA . SER A 1 95 ? 2.553 -11.889 -3.667 1.00 96.38 95 SER A CA 1
ATOM 774 C C . SER A 1 95 ? 1.812 -11.125 -2.574 1.00 96.38 95 SER A C 1
ATOM 776 O O . SER A 1 95 ? 2.336 -10.133 -2.061 1.00 96.38 95 SER A O 1
ATOM 778 N N . MET A 1 96 ? 0.643 -11.625 -2.157 1.00 97.00 96 MET A N 1
ATOM 779 C CA . MET A 1 96 ? -0.106 -11.087 -1.008 1.00 97.00 96 MET A CA 1
ATOM 780 C C . MET A 1 96 ? 0.724 -11.061 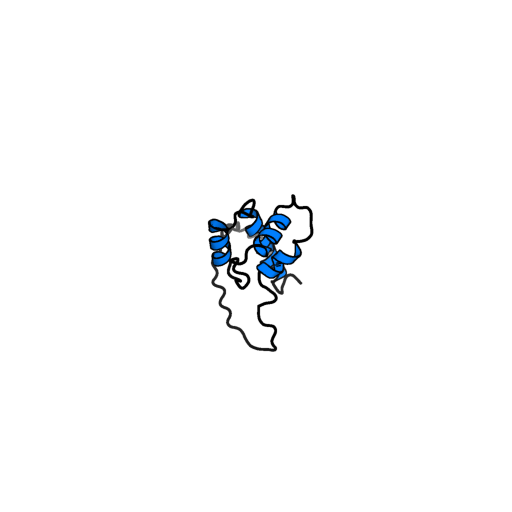0.282 1.00 97.00 96 MET A C 1
ATOM 782 O O . MET A 1 96 ? 0.547 -10.160 1.096 1.00 97.00 96 MET A O 1
ATOM 786 N N . ALA A 1 97 ? 1.721 -11.943 0.411 1.00 97.25 97 ALA A N 1
ATOM 787 C CA . ALA A 1 97 ? 2.651 -11.930 1.539 1.00 97.25 97 ALA A CA 1
ATOM 788 C C . ALA A 1 97 ? 3.409 -10.592 1.683 1.00 97.25 97 ALA A C 1
ATOM 790 O O . ALA A 1 97 ? 3.628 -10.131 2.798 1.00 97.25 97 ALA A O 1
ATOM 791 N N . VAL A 1 98 ? 3.757 -9.924 0.572 1.00 96.81 98 VAL A N 1
ATOM 792 C CA . VAL A 1 98 ? 4.432 -8.610 0.601 1.00 96.81 98 VAL A CA 1
ATOM 793 C C . VAL A 1 98 ? 3.522 -7.549 1.221 1.00 96.81 98 VAL A C 1
ATOM 795 O O . VAL A 1 98 ? 3.979 -6.692 1.979 1.00 96.81 98 VAL A O 1
ATOM 798 N N . PHE A 1 99 ? 2.225 -7.600 0.909 1.00 98.06 99 PHE A N 1
ATOM 799 C CA . PHE A 1 99 ? 1.243 -6.715 1.522 1.00 98.06 99 PHE A CA 1
ATOM 800 C C . PHE A 1 99 ? 1.081 -7.014 3.015 1.00 98.06 99 PHE A C 1
ATOM 802 O O . PHE A 1 99 ? 1.158 -6.082 3.816 1.00 98.06 99 PHE A O 1
ATOM 809 N N . ASP A 1 10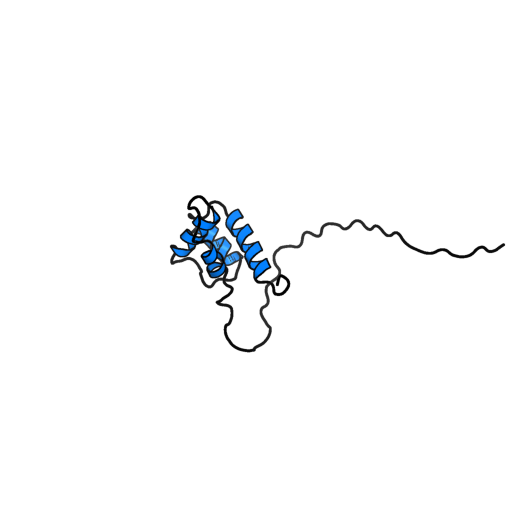0 ? 0.927 -8.286 3.387 1.00 97.56 100 ASP A N 1
ATOM 810 C CA . ASP A 1 100 ? 0.751 -8.704 4.781 1.00 97.56 100 ASP A CA 1
ATOM 811 C C . ASP A 1 100 ? 1.926 -8.258 5.664 1.00 97.56 100 ASP A C 1
ATOM 813 O O . ASP A 1 100 ? 1.726 -7.642 6.714 1.00 97.56 100 ASP A O 1
ATOM 817 N N . GLU A 1 101 ? 3.162 -8.475 5.206 1.00 96.94 101 GLU A N 1
ATOM 818 C CA . GLU A 1 101 ? 4.373 -8.072 5.930 1.00 96.94 101 GLU A CA 1
ATOM 819 C C . GLU A 1 101 ? 4.459 -6.551 6.132 1.00 96.94 101 GLU A C 1
ATOM 821 O O . GLU A 1 101 ? 4.802 -6.075 7.219 1.00 96.94 101 GLU A O 1
ATOM 826 N N . LEU A 1 102 ? 4.137 -5.762 5.101 1.00 96.50 102 LEU A N 1
ATOM 827 C CA . LEU A 1 102 ? 4.128 -4.298 5.197 1.00 96.50 102 LEU A CA 1
ATOM 828 C C . LEU A 1 102 ? 3.000 -3.791 6.090 1.00 96.50 102 LEU A C 1
ATOM 830 O O . LEU A 1 102 ? 3.169 -2.787 6.787 1.00 96.50 102 LEU A O 1
ATOM 834 N N . TRP A 1 103 ? 1.850 -4.460 6.071 1.00 96.38 103 TRP A N 1
ATOM 835 C CA . TRP A 1 103 ? 0.720 -4.115 6.918 1.00 96.38 103 TRP A CA 1
ATOM 836 C C . TRP A 1 103 ? 1.059 -4.298 8.398 1.00 96.38 103 TRP A C 1
ATOM 838 O O . TRP A 1 103 ? 0.816 -3.398 9.205 1.00 96.38 103 TRP A O 1
ATOM 848 N N . GLU A 1 104 ? 1.685 -5.419 8.762 1.00 95.38 104 GLU A N 1
ATOM 849 C CA . GLU A 1 104 ? 2.135 -5.662 10.135 1.00 95.38 104 GLU A CA 1
ATOM 850 C C . GLU A 1 104 ? 3.127 -4.592 10.613 1.00 95.38 104 GLU A C 1
ATOM 852 O O . GLU A 1 104 ? 2.979 -4.058 11.719 1.00 95.38 104 GLU A O 1
ATOM 857 N N . GLN A 1 105 ? 4.097 -4.223 9.770 1.00 94.31 105 GLN A N 1
ATOM 858 C CA . GLN A 1 105 ? 5.056 -3.155 10.074 1.00 94.31 105 GLN A CA 1
ATOM 859 C C . GLN A 1 105 ? 4.363 -1.800 10.243 1.00 94.31 105 GLN A C 1
ATOM 861 O O . GLN A 1 105 ? 4.631 -1.079 11.208 1.00 94.31 105 GLN A O 1
ATOM 866 N N . PHE A 1 106 ? 3.420 -1.472 9.358 1.00 94.06 106 PHE A N 1
ATOM 867 C CA . PHE A 1 106 ? 2.604 -0.267 9.463 1.00 94.06 106 PHE A CA 1
ATOM 868 C C . PHE A 1 106 ? 1.845 -0.205 10.792 1.00 94.06 106 PHE A C 1
ATOM 870 O O . PHE A 1 106 ? 1.917 0.806 11.495 1.00 94.06 106 PHE A O 1
ATOM 877 N N . VAL A 1 107 ? 1.161 -1.285 11.178 1.00 91.75 107 VAL A N 1
ATOM 878 C CA . VAL A 1 107 ? 0.417 -1.357 12.443 1.00 91.75 107 VAL A CA 1
ATOM 879 C C . VAL A 1 107 ? 1.356 -1.227 13.644 1.00 91.75 107 VAL A C 1
ATOM 881 O O . VAL A 1 107 ? 1.031 -0.529 14.612 1.00 91.75 107 VAL A O 1
ATOM 884 N N . TYR A 1 108 ? 2.529 -1.862 13.585 1.00 89.56 108 TYR A N 1
ATOM 885 C CA . TYR A 1 108 ? 3.545 -1.768 14.628 1.00 89.56 108 TYR A CA 1
ATOM 886 C C . TYR A 1 108 ? 4.049 -0.327 14.799 1.00 89.56 108 TYR A C 1
ATOM 888 O O . TYR A 1 108 ? 3.985 0.207 15.906 1.00 89.56 108 TYR A O 1
ATOM 896 N N . GLU A 1 109 ? 4.461 0.341 13.717 1.00 87.31 109 GLU A N 1
ATOM 897 C CA . GLU A 1 109 ? 4.948 1.731 13.731 1.00 87.31 109 GLU A CA 1
ATOM 898 C C . GLU A 1 109 ? 3.853 2.743 14.119 1.00 87.31 109 GLU A C 1
ATOM 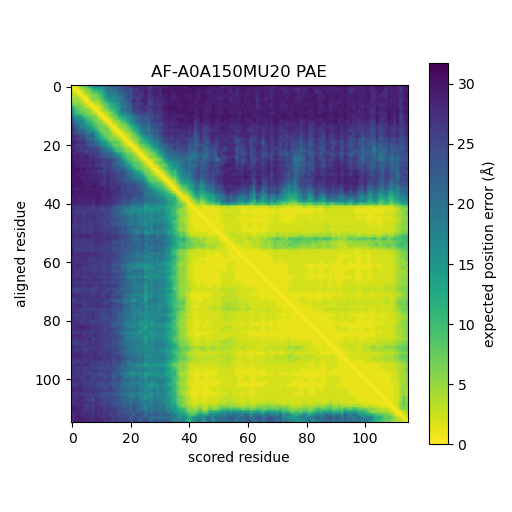900 O O . GLU A 1 109 ? 4.119 3.754 14.778 1.00 87.31 109 GLU A O 1
ATOM 905 N N . ALA A 1 110 ? 2.599 2.484 13.735 1.00 82.88 110 ALA A N 1
ATOM 906 C CA . ALA A 1 110 ? 1.464 3.343 14.062 1.00 82.88 110 ALA A CA 1
ATOM 907 C C . ALA A 1 110 ? 1.057 3.264 15.546 1.00 82.88 110 ALA A C 1
ATOM 909 O O . ALA A 1 110 ? 0.414 4.195 16.061 1.00 82.88 110 ALA A O 1
ATOM 910 N N . SER A 1 111 ? 1.425 2.177 16.236 1.00 77.50 111 SER A N 1
ATOM 911 C CA . SER A 1 111 ? 1.122 1.940 17.645 1.00 77.50 111 SER A CA 1
ATOM 912 C C . SER A 1 111 ? 1.926 2.880 18.557 1.00 77.50 111 SER A C 1
ATOM 914 O O . SER A 1 111 ? 3.156 2.883 18.523 1.00 77.50 111 SER A O 1
ATOM 916 N N . PRO A 1 112 ? 1.276 3.632 19.470 1.00 65.19 112 PRO A N 1
ATOM 917 C CA . PRO A 1 112 ? 1.960 4.525 20.412 1.00 65.19 112 PRO A CA 1
ATOM 918 C C . PRO A 1 112 ? 2.973 3.842 21.338 1.00 65.19 112 PRO A C 1
ATOM 920 O O . PRO A 1 112 ? 3.756 4.532 21.972 1.00 65.19 112 PRO A O 1
ATOM 923 N N . ARG A 1 113 ? 2.930 2.509 21.453 1.00 58.53 113 ARG A N 1
ATOM 924 C CA . ARG A 1 113 ? 3.825 1.722 22.316 1.00 58.53 113 ARG A CA 1
ATOM 925 C C . ARG A 1 113 ? 5.148 1.334 21.649 1.00 58.53 113 ARG A C 1
ATOM 927 O O . ARG A 1 113 ? 5.996 0.773 22.330 1.00 58.53 113 ARG A O 1
ATOM 934 N N . ALA A 1 114 ? 5.296 1.582 20.348 1.00 53.41 114 ALA A N 1
ATOM 935 C CA . ALA A 1 114 ? 6.501 1.262 19.585 1.00 53.41 114 ALA A CA 1
ATOM 936 C C . ALA A 1 114 ? 7.484 2.445 19.462 1.00 53.41 114 ALA A C 1
ATOM 938 O O . ALA A 1 114 ? 8.547 2.278 18.869 1.00 53.41 114 ALA A O 1
ATOM 939 N N . ARG A 1 115 ? 7.134 3.625 19.998 1.00 50.72 115 ARG A N 1
ATOM 940 C CA . ARG A 1 115 ? 7.968 4.836 20.008 1.00 50.72 115 ARG A CA 1
ATOM 941 C C . ARG A 1 115 ? 8.443 5.177 21.411 1.00 50.72 115 ARG A C 1
ATOM 943 O O . ARG A 1 115 ? 7.651 4.956 22.353 1.00 50.72 115 ARG A O 1
#

Secondary structure (DSSP, 8-state):
---------------------S-----------SS--SGGG-HHHHHGGGSSS-TT-HHHHHHHHHHH-SSS-TT---HHHHHHHHHHH-TT-S-HHHHHHHHHHHHHHHSTT--

Solvent-accessible surface area (backbone atoms only — not comparable to full-atom values): 7709 Å² total; per-residue (Å²): 135,91,82,80,89,86,82,91,85,82,88,80,77,82,78,75,84,76,82,72,77,91,77,76,84,85,77,88,82,79,85,91,84,82,89,82,74,71,68,89,70,15,58,48,62,61,39,54,72,38,49,79,66,57,81,86,38,62,63,22,33,30,24,45,36,57,66,72,39,83,81,51,71,60,82,46,80,50,67,68,64,52,50,57,48,40,78,75,69,35,84,48,47,87,46,72,66,63,55,52,58,50,49,54,52,50,55,47,71,71,34,80,84,70,110